Protein AF-A0A2P7QEF2-F1 (afdb_monomer)

Radius of gyration: 18.99 Å; Cα contacts (8 Å, |Δi|>4): 137; chains: 1; bounding box: 32×50×65 Å

Secondary structure (DSSP, 8-state):
---SHHHHHHHHHHHHHHSTT-SS------SSGGGG-TT--EEEEEEEEEEETTEEEEEEEEEEE---SS------PPPEEEESS-HHHHHHHHHHHHHHH-HHHHHHHS--PPPP--------

Mean predicted aligned error: 10.16 Å

pLDDT: mean 77.84, std 14.39, range [46.25, 94.56]

Solvent-accessible surface area (backbone atoms only — not comparable to full-atom values): 7880 Å² total; per-residue (Å²): 132,81,90,51,58,64,57,54,50,51,52,52,57,47,55,72,56,61,50,69,79,47,95,58,95,72,80,91,69,65,94,49,72,81,57,50,36,72,97,49,80,31,76,47,77,46,74,46,82,47,72,58,97,89,40,53,30,33,42,37,40,54,36,77,43,63,64,58,98,66,92,71,89,72,87,50,33,77,68,43,77,36,54,64,83,40,63,67,57,46,55,49,47,52,50,53,35,46,39,67,57,35,73,61,54,43,47,72,74,48,66,80,73,75,74,79,79,77,81,80,79,79,80,131

Foldseek 3Di:
DDPCPVVVLLQVLLVVQQCPQDPDDDDDDDPDDVQQDAPDKHKDWDWDWDDDPNFTKIWIFIWIDHNDPDDDDGDFDDIDMDGPPPPVVVSVRSNVRCCRHPPSNVCVVPPPPDDPDDDDPDDD

Structure (mmCIF, N/CA/C/O backbone):
data_AF-A0A2P7QEF2-F1
#
_entry.id   AF-A0A2P7QEF2-F1
#
loop_
_atom_site.group_PDB
_atom_site.id
_atom_site.type_symbol
_atom_site.label_atom_id
_atom_site.label_alt_id
_atom_site.label_comp_id
_atom_site.label_asym_id
_atom_site.label_entity_id
_atom_site.label_seq_id
_atom_site.pdbx_PDB_ins_code
_atom_site.Cartn_x
_atom_site.Cartn_y
_atom_site.Cartn_z
_atom_site.occupancy
_atom_site.B_iso_or_equiv
_atom_site.auth_seq_id
_atom_site.auth_comp_id
_atom_site.auth_asym_id
_atom_site.auth_atom_id
_atom_site.pdbx_PDB_model_num
ATOM 1 N N . MET A 1 1 ? -1.870 9.636 19.934 1.00 47.56 1 MET A N 1
ATOM 2 C CA . MET A 1 1 ? -1.414 10.081 18.601 1.00 47.56 1 MET A CA 1
ATOM 3 C C . MET A 1 1 ? -0.301 9.148 18.167 1.00 47.56 1 MET A C 1
ATOM 5 O O . MET A 1 1 ? 0.532 8.818 19.000 1.00 47.56 1 MET A O 1
ATOM 9 N N . ASP A 1 2 ? -0.342 8.651 16.933 1.00 60.75 2 ASP A N 1
ATOM 10 C CA . ASP A 1 2 ? 0.704 7.782 16.387 1.00 60.75 2 ASP A CA 1
ATOM 11 C C . ASP A 1 2 ? 1.970 8.610 16.106 1.00 60.75 2 ASP A C 1
ATOM 13 O O . ASP A 1 2 ? 1.937 9.527 15.288 1.00 60.75 2 ASP A O 1
ATOM 17 N N . ASN A 1 3 ? 3.078 8.305 16.788 1.00 60.91 3 ASN A N 1
ATOM 18 C CA . ASN A 1 3 ? 4.372 8.994 16.652 1.00 60.91 3 ASN A CA 1
ATOM 19 C C . ASN A 1 3 ? 5.132 8.579 15.369 1.00 60.91 3 ASN A C 1
ATOM 21 O O . ASN A 1 3 ? 6.358 8.489 15.371 1.00 60.91 3 ASN A O 1
ATOM 25 N N . GLY A 1 4 ? 4.416 8.268 14.285 1.00 74.69 4 GLY A N 1
ATOM 26 C CA . GLY A 1 4 ? 4.985 7.743 13.041 1.00 74.69 4 GLY A CA 1
ATOM 27 C C . GLY A 1 4 ? 5.323 6.248 13.075 1.00 74.69 4 GLY A C 1
ATOM 28 O O . GLY A 1 4 ? 5.938 5.741 12.136 1.00 74.69 4 GLY A O 1
ATOM 29 N N . ALA A 1 5 ? 4.905 5.516 14.111 1.00 80.56 5 ALA A N 1
ATOM 30 C CA . ALA A 1 5 ? 5.142 4.079 14.211 1.00 80.56 5 ALA A CA 1
ATOM 31 C C . ALA A 1 5 ? 4.341 3.308 13.151 1.00 80.56 5 ALA A C 1
ATOM 33 O O . ALA A 1 5 ? 4.869 2.372 12.547 1.00 80.56 5 ALA A O 1
ATOM 34 N N . ILE A 1 6 ? 3.099 3.723 12.861 1.00 79.62 6 ILE A N 1
ATOM 35 C CA . ILE A 1 6 ? 2.311 3.114 11.776 1.00 79.62 6 ILE A CA 1
ATOM 36 C C . ILE A 1 6 ? 2.939 3.453 10.426 1.00 79.62 6 ILE A C 1
ATOM 38 O O . ILE A 1 6 ? 3.036 2.572 9.577 1.00 79.62 6 ILE A O 1
ATOM 42 N N . HIS A 1 7 ? 3.417 4.686 10.235 1.00 83.00 7 HIS A N 1
ATOM 43 C CA . HIS A 1 7 ? 4.109 5.079 9.006 1.00 83.00 7 HIS A CA 1
ATOM 44 C C . HIS A 1 7 ? 5.335 4.191 8.733 1.00 83.00 7 HIS A C 1
ATOM 46 O O . HIS A 1 7 ? 5.403 3.554 7.683 1.00 83.00 7 HIS A O 1
ATOM 52 N N . ALA A 1 8 ? 6.256 4.069 9.696 1.00 83.19 8 ALA A N 1
ATOM 53 C CA . ALA A 1 8 ? 7.446 3.228 9.553 1.00 83.19 8 ALA A CA 1
ATOM 54 C C . ALA A 1 8 ? 7.081 1.758 9.283 1.00 83.19 8 ALA A C 1
ATOM 56 O O . ALA A 1 8 ? 7.638 1.127 8.385 1.00 83.19 8 ALA A O 1
ATOM 57 N N . ARG A 1 9 ? 6.085 1.231 10.007 1.00 82.69 9 ARG A N 1
ATOM 58 C CA . ARG A 1 9 ? 5.582 -0.134 9.815 1.00 82.69 9 ARG A CA 1
ATOM 59 C C . ARG A 1 9 ? 5.029 -0.359 8.408 1.00 82.69 9 ARG A C 1
ATOM 61 O O . ARG A 1 9 ? 5.338 -1.379 7.800 1.00 82.69 9 ARG A O 1
ATOM 68 N N . LEU A 1 10 ? 4.228 0.573 7.890 1.00 84.19 10 LEU A N 1
ATOM 69 C CA . LEU A 1 10 ? 3.680 0.495 6.533 1.00 84.19 10 LEU A CA 1
ATOM 70 C C . LEU A 1 10 ? 4.799 0.500 5.486 1.00 84.19 10 LEU A C 1
ATOM 72 O O . LEU A 1 10 ? 4.784 -0.331 4.578 1.00 84.19 10 LEU A O 1
ATOM 76 N N . CYS A 1 11 ? 5.781 1.391 5.634 1.00 83.75 11 CYS A N 1
ATOM 77 C CA . CYS A 1 11 ? 6.921 1.487 4.725 1.00 83.75 11 CYS A CA 1
ATOM 78 C C . CYS A 1 11 ? 7.734 0.185 4.689 1.00 83.75 11 CYS A C 1
ATOM 80 O O . CYS A 1 11 ? 7.989 -0.342 3.605 1.00 83.75 11 CYS A O 1
ATOM 82 N N . GLU A 1 12 ? 8.074 -0.379 5.850 1.00 84.00 12 GLU A N 1
ATOM 83 C CA . GLU A 1 12 ? 8.810 -1.647 5.933 1.00 84.00 12 GLU A CA 1
ATOM 84 C C . GLU A 1 12 ? 7.999 -2.828 5.379 1.00 84.00 12 GLU A C 1
ATOM 86 O O . GLU A 1 12 ? 8.507 -3.621 4.579 1.00 84.00 12 GLU A O 1
ATOM 91 N N . ALA A 1 13 ? 6.711 -2.922 5.728 1.00 85.88 13 A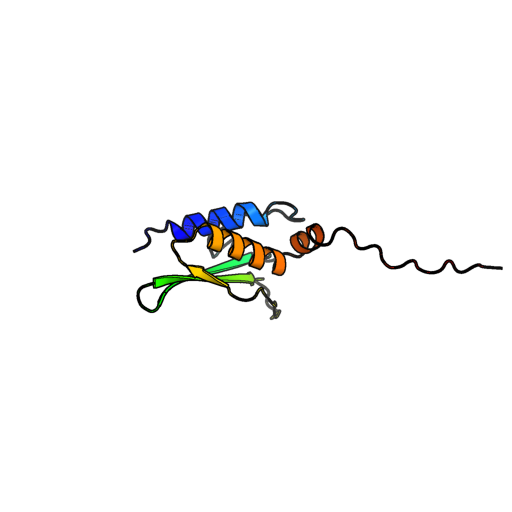LA A N 1
ATOM 92 C CA . ALA A 1 13 ? 5.841 -4.002 5.270 1.00 85.88 13 ALA A CA 1
ATOM 93 C C . ALA A 1 13 ? 5.667 -4.009 3.744 1.00 85.88 13 ALA A C 1
ATOM 95 O O . ALA A 1 13 ? 5.693 -5.082 3.130 1.00 85.88 13 ALA A O 1
ATOM 96 N N . VAL A 1 14 ? 5.519 -2.830 3.130 1.00 88.12 14 VAL A N 1
ATOM 97 C CA . VAL A 1 14 ? 5.443 -2.675 1.672 1.00 88.12 14 VAL A CA 1
ATOM 98 C C . VAL A 1 14 ? 6.798 -2.982 1.039 1.00 88.12 14 VAL A C 1
ATOM 100 O O . VAL A 1 14 ? 6.864 -3.801 0.122 1.00 88.12 14 VAL A O 1
ATOM 103 N N . ARG A 1 15 ? 7.896 -2.411 1.551 1.00 85.31 15 ARG A N 1
ATOM 104 C CA . ARG A 1 15 ? 9.252 -2.637 1.025 1.00 85.31 15 ARG A CA 1
ATOM 105 C C . ARG A 1 15 ? 9.606 -4.121 0.953 1.00 85.31 15 ARG A C 1
ATOM 107 O O . ARG A 1 15 ? 10.056 -4.587 -0.094 1.00 85.31 15 ARG A O 1
ATOM 114 N N . GLY A 1 16 ? 9.371 -4.858 2.038 1.00 85.19 16 GLY A N 1
ATOM 115 C CA . GLY A 1 16 ? 9.670 -6.289 2.118 1.00 85.19 16 GLY A CA 1
ATOM 116 C C . GLY A 1 16 ? 8.865 -7.149 1.140 1.00 85.19 16 GLY A C 1
ATOM 117 O O . GLY A 1 16 ? 9.266 -8.270 0.842 1.00 85.19 16 GLY A O 1
ATOM 118 N N . ARG A 1 17 ? 7.749 -6.629 0.613 1.00 86.44 17 ARG A N 1
ATOM 119 C CA . ARG A 1 17 ? 6.850 -7.356 -0.290 1.00 86.44 17 ARG A CA 1
ATOM 120 C C . ARG A 1 17 ? 7.014 -6.956 -1.747 1.00 86.44 17 ARG A C 1
ATOM 122 O O . ARG A 1 17 ? 6.877 -7.821 -2.593 1.00 86.44 17 ARG A O 1
ATOM 129 N N . VAL A 1 18 ? 7.310 -5.697 -2.066 1.00 86.31 18 VAL A N 1
ATOM 130 C CA . VAL A 1 18 ? 7.392 -5.237 -3.468 1.00 86.31 18 VAL A CA 1
ATOM 131 C C . VAL A 1 18 ? 8.659 -5.746 -4.168 1.00 86.31 18 VAL A C 1
ATOM 133 O O . VAL A 1 18 ? 8.608 -6.078 -5.350 1.00 86.31 18 VAL A O 1
ATOM 136 N N . ALA A 1 19 ? 9.794 -5.804 -3.460 1.00 82.19 19 ALA A N 1
ATOM 137 C CA . ALA A 1 19 ? 11.091 -6.138 -4.054 1.00 82.19 19 ALA A CA 1
ATOM 138 C C . ALA A 1 19 ? 11.230 -7.598 -4.547 1.00 82.19 19 ALA A C 1
ATOM 140 O O . ALA A 1 19 ? 11.764 -7.791 -5.643 1.00 82.19 19 ALA A O 1
ATOM 141 N N . PRO A 1 20 ? 10.774 -8.629 -3.807 1.00 83.75 20 PRO A N 1
ATOM 142 C CA . PRO A 1 20 ? 10.856 -10.013 -4.272 1.00 83.75 20 PRO A CA 1
ATOM 143 C C . PRO A 1 20 ? 10.119 -10.238 -5.601 1.00 83.75 20 PRO A C 1
ATOM 145 O O . PRO A 1 20 ? 8.971 -9.827 -5.763 1.00 83.75 20 PRO A O 1
ATOM 148 N N . GLY A 1 21 ? 10.791 -10.889 -6.557 1.00 76.94 21 GLY A N 1
ATOM 149 C CA . GLY A 1 21 ? 10.223 -11.225 -7.871 1.00 76.94 21 GLY A CA 1
ATOM 150 C C . GLY A 1 21 ? 10.033 -10.037 -8.822 1.00 76.94 21 GLY A C 1
ATOM 151 O O . GLY A 1 21 ? 9.545 -10.223 -9.935 1.00 76.94 21 GLY A O 1
ATOM 152 N N . SER A 1 22 ? 10.419 -8.820 -8.421 1.00 81.69 22 SER A N 1
ATOM 153 C CA . SER A 1 22 ? 10.284 -7.644 -9.280 1.00 81.69 22 SER A CA 1
ATOM 154 C C . SER A 1 22 ? 11.220 -7.732 -10.497 1.00 81.69 22 SER A C 1
ATOM 156 O O . SER A 1 22 ? 12.422 -7.951 -10.326 1.00 81.69 22 SER A O 1
ATOM 158 N N . PRO A 1 23 ? 10.723 -7.488 -11.726 1.00 81.94 23 PRO A N 1
A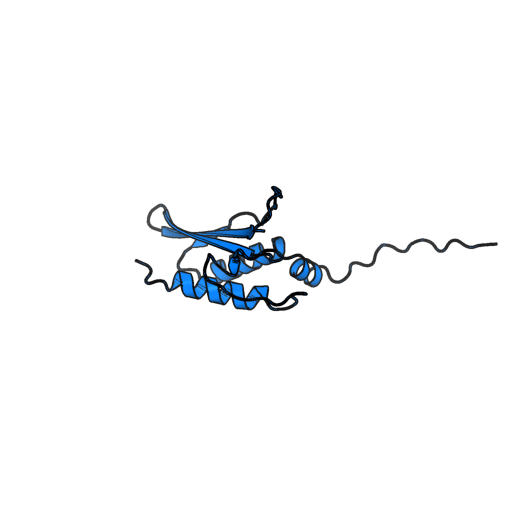TOM 159 C CA . PRO A 1 23 ? 11.554 -7.433 -12.932 1.00 81.94 23 PRO A CA 1
ATOM 160 C C . PRO A 1 23 ? 12.384 -6.141 -13.025 1.00 81.94 23 PRO A C 1
ATOM 162 O O . PRO A 1 23 ? 13.196 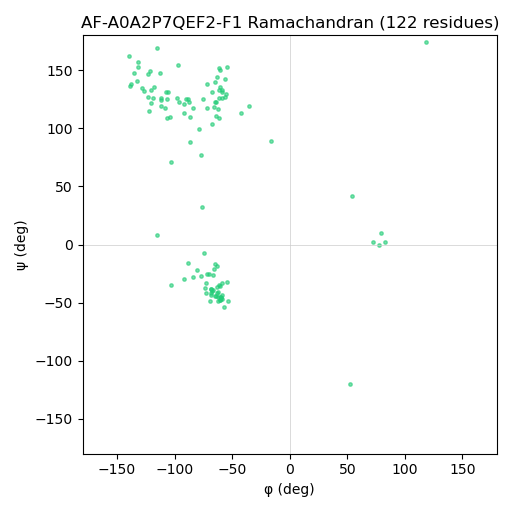-5.991 -13.936 1.00 81.94 23 PRO A O 1
ATOM 165 N N . VAL A 1 24 ? 12.157 -5.186 -12.116 1.00 78.62 24 VAL A N 1
ATOM 166 C CA . VAL A 1 24 ? 12.818 -3.876 -12.076 1.00 78.62 24 VAL A CA 1
ATOM 167 C C . VAL A 1 24 ? 13.335 -3.554 -10.668 1.00 78.62 24 VAL A C 1
ATOM 169 O O . VAL A 1 24 ? 12.750 -4.019 -9.685 1.00 78.62 24 VAL A O 1
ATOM 172 N N . PRO A 1 25 ? 14.395 -2.738 -10.522 1.00 81.38 25 PRO A N 1
ATOM 173 C CA . PRO A 1 25 ? 14.868 -2.303 -9.210 1.00 81.38 25 PRO A CA 1
ATOM 174 C C . PRO A 1 25 ? 13.788 -1.547 -8.426 1.00 81.38 25 PRO A C 1
ATOM 176 O O . PRO A 1 25 ? 13.156 -0.631 -8.951 1.00 81.38 25 PRO A O 1
ATOM 179 N N . VAL A 1 26 ? 13.612 -1.902 -7.151 1.00 81.38 26 VAL A N 1
ATOM 180 C CA . VAL A 1 26 ? 12.647 -1.271 -6.237 1.00 81.38 26 VAL A CA 1
ATOM 181 C C . VAL A 1 26 ? 13.400 -0.416 -5.223 1.00 81.38 26 VAL A C 1
ATOM 183 O O . VAL A 1 26 ? 14.363 -0.875 -4.611 1.00 81.38 26 VAL A O 1
ATOM 186 N N . GLN A 1 27 ? 12.958 0.826 -5.033 1.00 79.69 27 GLN A N 1
ATOM 187 C CA . GLN A 1 27 ? 13.530 1.765 -4.067 1.00 79.69 27 GLN A CA 1
ATOM 188 C C . GLN A 1 27 ? 12.402 2.417 -3.265 1.00 79.69 27 GLN A C 1
ATOM 190 O O . GLN A 1 27 ? 11.353 2.737 -3.823 1.00 79.69 27 GLN A O 1
ATOM 195 N N . VAL A 1 28 ? 12.621 2.609 -1.963 1.00 78.50 28 VAL A N 1
ATOM 196 C CA . VAL A 1 28 ? 11.739 3.422 -1.116 1.00 78.50 28 VAL A CA 1
ATOM 197 C C . VAL A 1 28 ? 12.265 4.845 -1.151 1.00 78.50 28 VAL A C 1
ATOM 199 O O . VAL A 1 28 ? 13.444 5.074 -0.884 1.00 78.50 28 VAL A O 1
ATOM 202 N N . VAL A 1 29 ? 11.396 5.779 -1.507 1.00 77.62 29 VAL A N 1
ATOM 203 C CA . VAL A 1 29 ? 11.711 7.197 -1.644 1.00 77.62 29 VAL A CA 1
ATOM 204 C C . VAL A 1 29 ? 10.602 8.008 -0.993 1.00 77.62 29 VAL A C 1
ATOM 206 O O . VAL A 1 29 ? 9.439 7.602 -1.017 1.00 77.62 29 VAL A O 1
ATOM 209 N N . GLU A 1 30 ? 10.965 9.152 -0.425 1.00 77.50 30 GLU A N 1
ATOM 210 C CA . GLU A 1 30 ? 9.987 10.149 0.004 1.00 77.50 30 GLU A CA 1
ATOM 211 C C . GLU A 1 30 ? 9.185 10.661 -1.195 1.00 77.50 30 GLU A C 1
ATOM 213 O O . GLU A 1 30 ? 9.671 10.684 -2.331 1.00 77.50 30 GLU A O 1
ATOM 218 N N . LEU A 1 31 ? 7.947 11.087 -0.948 1.00 73.06 31 LEU A N 1
ATOM 219 C CA . LEU A 1 31 ? 7.111 11.647 -2.002 1.00 73.06 31 LEU A CA 1
ATOM 220 C C . LEU A 1 31 ? 7.720 12.962 -2.518 1.00 73.06 31 LEU A C 1
ATOM 222 O O . LEU A 1 31 ? 7.909 13.914 -1.765 1.00 73.06 31 LEU A O 1
ATOM 226 N N . GLY A 1 32 ? 7.983 13.018 -3.824 1.00 76.31 32 GLY A N 1
ATOM 227 C CA . GLY A 1 32 ? 8.661 14.13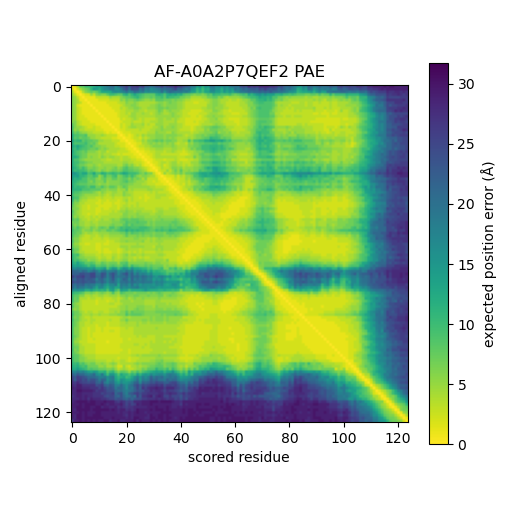4 -4.486 1.00 76.31 32 GLY A CA 1
ATOM 228 C C . GLY A 1 32 ? 9.980 13.711 -5.139 1.00 76.31 32 GLY A C 1
ATOM 229 O O . GLY A 1 32 ? 10.408 12.564 -5.027 1.00 76.31 32 GLY A O 1
ATOM 230 N N . GLY A 1 33 ? 10.619 14.628 -5.871 1.00 81.00 33 GLY A N 1
ATOM 231 C CA . GLY A 1 33 ? 11.930 14.396 -6.493 1.00 81.00 33 GLY A CA 1
ATOM 232 C C . GLY A 1 33 ? 11.994 13.116 -7.338 1.00 81.00 33 GLY A C 1
ATOM 233 O O . GLY A 1 33 ? 11.227 12.951 -8.287 1.00 81.00 33 GLY A O 1
ATOM 234 N N . GLU A 1 34 ? 12.889 12.198 -6.961 1.00 76.00 34 GLU A N 1
ATOM 235 C CA . GLU A 1 34 ? 13.099 10.898 -7.618 1.00 76.00 34 GLU A CA 1
ATOM 236 C C . GLU A 1 34 ? 11.815 10.058 -7.735 1.00 76.00 34 GLU A C 1
ATOM 238 O O . GLU A 1 34 ? 11.644 9.351 -8.729 1.00 76.00 34 GLU A O 1
ATOM 243 N N . ALA A 1 35 ? 10.881 10.170 -6.779 1.00 76.75 35 ALA A N 1
ATOM 244 C CA . ALA A 1 35 ? 9.591 9.473 -6.814 1.00 76.75 35 ALA A CA 1
ATOM 245 C C . ALA A 1 35 ? 8.688 9.931 -7.969 1.00 76.75 35 ALA A C 1
ATOM 247 O O . ALA A 1 35 ? 7.716 9.259 -8.306 1.00 76.75 35 ALA A O 1
ATOM 248 N N . LEU A 1 36 ? 8.978 11.085 -8.568 1.00 77.38 36 LEU A N 1
ATOM 249 C CA . LEU A 1 36 ? 8.224 11.668 -9.673 1.00 77.38 36 LEU A CA 1
ATOM 250 C C . LEU A 1 36 ? 9.065 11.744 -10.954 1.00 77.38 36 LEU A C 1
ATOM 252 O O . LEU A 1 36 ? 8.635 12.357 -11.928 1.00 77.38 36 LEU A O 1
ATOM 256 N N . ALA A 1 37 ? 10.259 11.147 -10.987 1.00 81.88 37 ALA A N 1
ATOM 257 C CA . ALA A 1 37 ? 11.086 11.157 -12.186 1.00 81.88 37 ALA A CA 1
ATOM 258 C C . ALA A 1 37 ? 10.395 10.416 -13.346 1.00 81.88 37 ALA A C 1
ATOM 260 O O . ALA A 1 37 ? 9.717 9.401 -13.153 1.00 81.88 37 ALA A O 1
ATOM 261 N N . GLN A 1 38 ? 10.588 10.912 -14.569 1.00 80.62 38 GLN A N 1
ATOM 262 C CA . GLN A 1 38 ? 10.068 10.253 -15.766 1.00 80.62 38 GLN A CA 1
ATOM 263 C C . GLN A 1 38 ? 10.647 8.839 -15.920 1.00 80.62 38 GLN A C 1
ATOM 265 O O . GLN A 1 38 ? 11.759 8.547 -15.484 1.00 80.62 38 GLN A O 1
ATOM 270 N N . GLY A 1 39 ? 9.874 7.945 -16.540 1.00 78.44 39 GLY A N 1
ATOM 271 C CA . GLY A 1 39 ? 10.276 6.549 -16.746 1.00 78.44 39 GLY A CA 1
ATOM 272 C C . GLY A 1 39 ? 10.149 5.654 -15.509 1.00 78.44 39 GLY A C 1
ATOM 273 O O . GLY A 1 39 ? 10.407 4.456 -15.606 1.00 78.44 39 GLY A O 1
ATOM 274 N N . ARG A 1 40 ? 9.704 6.190 -14.365 1.00 78.69 40 ARG A N 1
ATOM 275 C CA . ARG A 1 40 ? 9.419 5.407 -13.158 1.00 78.69 40 ARG A CA 1
ATOM 276 C C . ARG A 1 40 ? 7.940 5.061 -13.010 1.00 78.69 40 ARG A C 1
ATOM 278 O O . ARG A 1 40 ? 7.050 5.754 -13.505 1.00 78.69 40 ARG A O 1
ATOM 285 N N . VAL A 1 41 ? 7.700 3.965 -12.297 1.00 80.31 41 VAL A N 1
ATOM 286 C CA . VAL A 1 41 ? 6.389 3.608 -11.751 1.00 80.31 41 VAL A CA 1
ATOM 287 C C . VAL A 1 41 ? 6.486 3.729 -10.246 1.00 80.31 41 VAL A C 1
ATOM 289 O O . VAL A 1 41 ? 7.282 3.032 -9.620 1.00 80.31 41 VAL A O 1
ATOM 292 N N . THR A 1 42 ? 5.672 4.605 -9.681 1.00 85.56 42 THR A N 1
ATOM 293 C CA . THR A 1 42 ? 5.660 4.887 -8.249 1.00 85.56 42 THR A CA 1
ATOM 294 C C . THR A 1 42 ? 4.428 4.248 -7.644 1.00 85.56 42 THR A C 1
ATOM 296 O O . THR A 1 42 ? 3.332 4.400 -8.170 1.00 85.56 42 THR A O 1
ATOM 299 N N . LEU A 1 43 ? 4.582 3.511 -6.549 1.00 85.88 43 LEU A N 1
ATOM 300 C CA . LEU A 1 43 ? 3.442 2.998 -5.793 1.00 85.88 43 LEU A CA 1
ATOM 301 C C . LEU A 1 43 ? 3.099 4.008 -4.702 1.00 85.88 43 LEU A C 1
ATOM 303 O O . LEU A 1 43 ? 3.881 4.216 -3.779 1.00 85.88 43 LEU A O 1
ATOM 307 N N . LEU A 1 44 ? 1.932 4.635 -4.810 1.00 87.25 44 LEU A N 1
ATOM 308 C CA . LEU A 1 44 ? 1.393 5.499 -3.769 1.00 87.25 44 LEU A CA 1
ATOM 309 C C . LEU A 1 44 ? 0.673 4.640 -2.737 1.00 87.25 44 LEU A C 1
ATOM 311 O O . LEU A 1 44 ? -0.316 3.983 -3.062 1.00 87.25 44 LEU A O 1
ATOM 315 N N . VAL A 1 45 ? 1.170 4.658 -1.503 1.00 87.62 45 VAL A N 1
ATOM 316 C CA . VAL A 1 45 ? 0.571 3.976 -0.352 1.00 87.62 45 VAL A CA 1
ATOM 317 C C . VAL A 1 45 ? -0.120 5.026 0.505 1.00 87.62 45 VAL A C 1
ATOM 319 O O . VAL A 1 45 ? 0.533 5.862 1.125 1.00 87.62 45 VAL A O 1
ATOM 322 N N . HIS A 1 46 ? -1.448 5.011 0.518 1.00 88.75 46 HIS A N 1
ATOM 323 C CA . HIS A 1 46 ? -2.261 5.921 1.316 1.00 88.75 46 HIS A CA 1
ATOM 324 C C . HIS A 1 46 ? -2.862 5.161 2.490 1.00 88.75 46 HIS A C 1
ATOM 326 O O . HIS A 1 46 ? -3.551 4.161 2.292 1.00 88.75 46 HIS A O 1
ATOM 332 N N . ALA A 1 47 ? -2.636 5.665 3.699 1.00 90.25 47 ALA A N 1
ATOM 333 C CA . ALA A 1 47 ? -3.261 5.166 4.910 1.00 90.25 47 ALA A CA 1
ATOM 334 C C . ALA A 1 47 ? -3.905 6.322 5.675 1.00 90.25 47 ALA A C 1
ATOM 336 O O . ALA A 1 47 ? -3.300 7.380 5.849 1.00 90.25 47 ALA A O 1
ATOM 337 N N . THR A 1 48 ? -5.129 6.121 6.145 1.00 91.56 48 THR A N 1
ATOM 338 C CA . THR A 1 48 ? -5.814 7.055 7.039 1.00 91.56 48 THR A CA 1
ATOM 339 C C . THR A 1 48 ? -6.145 6.333 8.331 1.00 91.56 48 THR A C 1
ATOM 341 O O . THR A 1 48 ? -6.842 5.321 8.309 1.00 91.56 48 THR A O 1
ATOM 344 N N . LEU A 1 49 ? -5.640 6.861 9.445 1.00 90.88 49 LEU A N 1
ATOM 345 C CA . LEU A 1 49 ? -6.027 6.431 10.781 1.00 90.88 49 LEU A CA 1
ATOM 346 C C . LEU A 1 49 ? -7.254 7.238 11.207 1.00 90.88 49 LEU A C 1
ATOM 348 O O . LEU A 1 49 ? -7.217 8.468 11.226 1.00 90.88 49 LEU A O 1
ATOM 352 N N . THR A 1 50 ? -8.341 6.553 11.532 1.00 90.81 50 THR A N 1
ATOM 353 C CA . THR A 1 50 ? -9.581 7.180 11.991 1.00 90.81 50 THR A CA 1
ATOM 354 C C . THR A 1 50 ? -10.197 6.367 13.119 1.00 90.81 50 THR A C 1
ATOM 356 O O . THR A 1 50 ? -9.847 5.207 13.311 1.00 90.81 50 THR A O 1
ATOM 359 N N . GLU A 1 51 ? -11.109 6.965 13.873 1.00 93.12 51 GLU A N 1
ATOM 360 C CA . GLU A 1 51 ? -11.848 6.275 14.922 1.00 93.12 51 GLU A CA 1
ATOM 361 C C . GLU A 1 51 ? -13.314 6.153 14.510 1.00 93.12 51 GLU A C 1
ATOM 363 O O . GLU A 1 51 ? -13.968 7.145 14.183 1.00 93.12 51 GLU A O 1
ATOM 368 N N . VAL A 1 52 ? -13.843 4.931 14.526 1.00 90.75 52 VAL A N 1
ATOM 369 C CA . VAL A 1 52 ? -15.248 4.653 14.219 1.00 90.75 52 VAL A CA 1
ATOM 370 C C . VAL A 1 52 ? -15.865 3.955 15.418 1.00 90.75 52 VAL A C 1
ATOM 372 O O . VAL A 1 52 ? -15.488 2.837 15.755 1.00 90.75 52 VAL A O 1
ATOM 375 N N . ARG A 1 53 ? -16.833 4.614 16.069 1.00 91.38 53 ARG A N 1
ATOM 376 C CA . ARG A 1 53 ? -17.526 4.090 17.264 1.00 91.38 53 ARG A CA 1
ATOM 377 C C . ARG A 1 53 ? -16.560 3.667 18.388 1.00 91.38 53 ARG A C 1
ATOM 379 O O . ARG A 1 53 ? -16.757 2.621 19.001 1.00 91.38 53 ARG A O 1
ATOM 386 N N . GLY A 1 54 ? -15.515 4.454 18.648 1.00 91.50 54 GLY A N 1
ATOM 387 C CA . GLY A 1 54 ? -14.536 4.144 19.696 1.00 91.50 54 GLY A CA 1
ATOM 388 C C . GLY A 1 54 ? -13.441 3.157 19.287 1.00 91.50 54 GLY A C 1
ATOM 389 O O . GLY A 1 54 ? -12.630 2.786 20.129 1.00 91.50 54 GLY A O 1
ATOM 390 N N . GLN A 1 55 ? -13.425 2.693 18.033 1.00 90.56 55 GLN A N 1
ATOM 391 C CA . GLN A 1 55 ? -12.449 1.720 17.541 1.00 90.56 55 GLN A CA 1
ATOM 392 C C . GLN A 1 55 ? -11.506 2.368 16.520 1.00 90.56 55 GLN A C 1
ATOM 394 O O . GLN A 1 55 ? -11.991 2.923 15.526 1.00 90.56 55 GLN A O 1
ATOM 399 N N . PRO A 1 56 ? -10.177 2.314 16.728 1.00 92.12 56 PRO A N 1
ATOM 400 C CA . PRO A 1 56 ? -9.216 2.855 15.781 1.00 92.12 56 PRO A CA 1
ATOM 401 C C . PRO A 1 56 ? -9.078 1.927 14.568 1.00 92.12 56 PRO A C 1
ATOM 403 O O . PRO A 1 56 ? -8.773 0.741 14.694 1.00 92.12 56 PRO A O 1
ATOM 406 N N . LEU A 1 57 ? -9.272 2.480 13.375 1.00 94.06 57 LEU A N 1
ATOM 407 C CA . LEU A 1 57 ? -9.211 1.776 12.099 1.00 94.06 57 LEU A CA 1
ATOM 408 C C . LEU A 1 57 ? -8.186 2.427 11.171 1.00 94.06 57 LEU A C 1
ATOM 410 O O . LEU A 1 57 ? -8.025 3.649 11.154 1.00 94.06 57 LEU A O 1
ATOM 414 N N . ILE A 1 58 ? -7.543 1.604 10.348 1.00 93.19 58 ILE A N 1
ATOM 415 C CA . ILE A 1 58 ? -6.692 2.033 9.241 1.00 93.19 58 ILE A CA 1
ATOM 416 C C . ILE A 1 58 ? -7.427 1.725 7.939 1.00 93.19 58 ILE A C 1
ATOM 418 O O . ILE A 1 58 ? -7.672 0.562 7.620 1.00 93.19 58 ILE A O 1
ATOM 422 N N . ALA A 1 59 ? -7.745 2.765 7.171 1.00 93.44 59 ALA A N 1
ATOM 423 C CA . ALA A 1 59 ? -8.165 2.632 5.780 1.00 93.44 59 ALA A CA 1
ATOM 424 C C . ALA A 1 59 ? -6.933 2.733 4.873 1.00 93.44 59 ALA A C 1
ATOM 426 O O . ALA A 1 59 ? -6.228 3.741 4.907 1.00 93.44 59 ALA A O 1
ATOM 427 N N . LEU A 1 60 ? -6.668 1.695 4.082 1.00 92.50 60 LEU A N 1
ATOM 428 C CA . LEU A 1 60 ? -5.475 1.524 3.255 1.00 92.50 60 LEU A CA 1
ATOM 429 C C . LEU A 1 60 ? -5.843 1.450 1.767 1.00 92.50 60 LEU A C 1
ATOM 431 O O . LEU A 1 60 ? -6.747 0.718 1.369 1.00 92.50 60 LEU A O 1
ATOM 435 N N . SER A 1 61 ? -5.093 2.159 0.926 1.00 91.19 61 SER A N 1
ATOM 436 C CA . SER A 1 61 ? -5.159 2.075 -0.536 1.00 91.19 61 SER A CA 1
ATOM 437 C C . SER A 1 61 ? -3.742 2.102 -1.104 1.00 91.19 61 SER A C 1
ATOM 439 O O . SER A 1 61 ? -2.943 2.946 -0.710 1.00 91.19 61 SER A O 1
ATOM 441 N N . VAL A 1 62 ? -3.447 1.247 -2.087 1.00 89.00 62 VAL A N 1
ATOM 442 C CA . VAL A 1 62 ? -2.203 1.326 -2.874 1.00 89.00 62 VAL A CA 1
ATOM 443 C C . VAL A 1 62 ? -2.555 1.511 -4.339 1.00 89.00 62 VAL A C 1
ATOM 445 O O . VAL A 1 62 ? -3.449 0.839 -4.852 1.00 89.00 62 VAL A O 1
ATOM 448 N N . ARG A 1 63 ? -1.892 2.455 -5.009 1.00 86.81 63 ARG A N 1
ATOM 449 C CA . ARG A 1 63 ? -2.143 2.757 -6.422 1.00 86.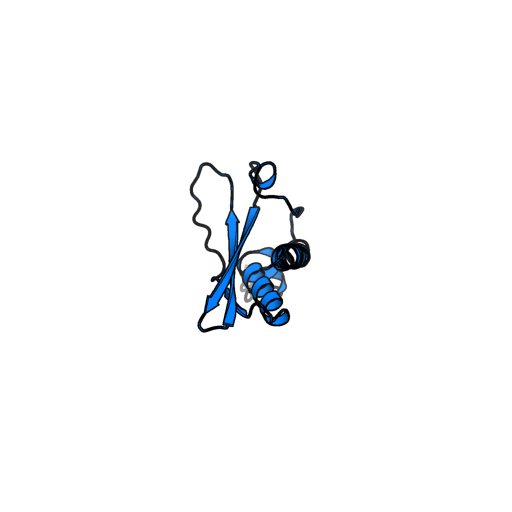81 63 ARG A CA 1
ATOM 450 C C . ARG A 1 63 ? -0.836 2.982 -7.167 1.00 86.81 63 ARG A C 1
ATOM 452 O O . ARG A 1 63 ? 0.037 3.673 -6.642 1.00 86.81 63 ARG A O 1
ATOM 459 N N . PRO A 1 64 ? -0.692 2.462 -8.392 1.00 84.50 64 PRO A N 1
ATOM 460 C CA . PRO A 1 64 ? 0.405 2.864 -9.245 1.00 84.50 64 PRO A CA 1
ATOM 461 C C . PRO A 1 64 ? 0.158 4.291 -9.741 1.00 84.50 64 PRO A C 1
ATOM 463 O O . PRO A 1 64 ? -0.949 4.675 -10.117 1.00 84.50 64 PRO A O 1
ATOM 466 N N . PHE A 1 65 ? 1.221 5.072 -9.743 1.00 81.06 65 PHE A N 1
ATOM 467 C CA . PHE A 1 65 ? 1.284 6.432 -10.226 1.00 81.06 65 PHE A CA 1
ATOM 468 C C . PHE A 1 65 ? 2.429 6.521 -11.229 1.00 81.06 65 PHE A C 1
ATOM 470 O O . PHE A 1 65 ? 3.542 6.051 -10.980 1.00 81.06 65 PHE A O 1
ATOM 477 N N . ARG A 1 66 ? 2.150 7.124 -12.381 1.00 76.81 66 ARG A N 1
ATOM 478 C CA . ARG A 1 66 ? 3.165 7.488 -13.364 1.00 76.81 66 ARG A CA 1
ATOM 479 C C . ARG A 1 66 ? 3.121 8.992 -13.518 1.00 76.81 66 ARG A C 1
ATOM 481 O O . ARG A 1 66 ? 2.063 9.536 -13.823 1.00 76.81 66 ARG A O 1
ATOM 488 N N . ASN A 1 67 ? 4.267 9.642 -13.348 1.00 71.62 67 ASN A N 1
ATOM 489 C CA . ASN A 1 67 ? 4.398 11.044 -13.712 1.00 71.62 67 ASN A CA 1
ATOM 490 C C . ASN A 1 67 ? 4.538 11.147 -15.241 1.00 71.62 67 ASN A C 1
ATOM 492 O O . ASN A 1 67 ? 5.644 11.240 -15.773 1.00 71.62 67 ASN A O 1
ATOM 496 N N . ALA A 1 68 ? 3.417 11.004 -15.947 1.00 65.75 68 ALA A N 1
ATOM 497 C CA . ALA A 1 68 ? 3.313 11.127 -17.396 1.00 65.75 68 ALA A CA 1
ATOM 498 C C . ALA A 1 68 ? 2.317 12.240 -17.748 1.00 65.75 68 ALA A C 1
ATOM 500 O O . ALA A 1 68 ? 1.366 12.479 -17.007 1.00 65.75 68 ALA A O 1
ATOM 501 N N . SER A 1 69 ? 2.532 12.909 -18.883 1.00 57.84 69 SER A N 1
ATOM 502 C CA . SER A 1 69 ? 1.614 13.929 -19.413 1.00 57.84 69 SER A CA 1
ATOM 503 C C . SER A 1 69 ? 0.261 13.354 -19.841 1.00 57.84 69 SER A C 1
ATOM 505 O O . SER A 1 69 ? -0.717 14.094 -19.909 1.00 57.84 69 SER A O 1
ATOM 507 N N . ASP A 1 70 ? 0.201 12.045 -20.100 1.00 56.28 70 ASP A N 1
ATOM 508 C CA . ASP A 1 70 ? -0.999 11.362 -20.570 1.00 56.28 70 ASP A CA 1
ATOM 509 C C . ASP A 1 70 ? -1.739 10.690 -19.408 1.00 56.28 70 ASP A C 1
ATOM 511 O O . ASP A 1 70 ? -1.176 9.898 -18.645 1.00 56.28 70 ASP A O 1
ATOM 515 N N . ALA A 1 71 ? -3.029 11.002 -19.281 1.00 53.75 71 ALA A N 1
ATOM 516 C CA . ALA A 1 71 ? -3.903 10.429 -18.268 1.00 53.75 71 ALA A CA 1
ATOM 517 C C . ALA A 1 71 ? -4.133 8.929 -18.532 1.00 53.75 71 ALA A C 1
ATOM 519 O O . ALA A 1 71 ? -4.912 8.542 -19.400 1.00 53.75 71 ALA A O 1
ATOM 520 N N . GLY A 1 72 ? -3.462 8.075 -17.759 1.00 56.09 72 GLY A N 1
ATOM 521 C CA . GLY A 1 72 ? -3.744 6.643 -17.689 1.00 56.09 72 GLY A CA 1
ATOM 522 C C . GLY A 1 72 ? -4.655 6.332 -16.505 1.00 56.09 72 GLY A C 1
ATOM 523 O O . GLY A 1 72 ? -4.311 6.624 -15.360 1.00 56.09 72 GLY A O 1
ATOM 524 N N . GLN A 1 73 ? -5.814 5.722 -16.757 1.00 52.53 73 GLN A N 1
ATOM 525 C CA . GLN A 1 73 ? -6.669 5.216 -15.687 1.00 52.53 73 GLN A CA 1
ATOM 526 C C . GLN A 1 73 ? -6.094 3.886 -15.192 1.00 52.53 73 GLN A C 1
ATOM 528 O O . GLN A 1 73 ? -6.279 2.840 -15.811 1.00 52.53 73 GLN A O 1
ATOM 533 N N . PHE A 1 74 ? -5.357 3.923 -14.084 1.00 56.91 74 PHE A N 1
ATOM 534 C CA . PHE A 1 74 ? -4.888 2.702 -13.443 1.00 56.91 74 PHE A CA 1
ATOM 535 C C . PHE A 1 74 ? -5.965 2.190 -12.489 1.00 56.91 74 PHE A C 1
ATOM 537 O O . PHE A 1 74 ? -6.232 2.790 -11.444 1.00 56.91 74 PHE A O 1
ATOM 544 N N . PHE A 1 75 ? -6.597 1.076 -12.856 1.00 59.41 75 PHE A N 1
ATOM 545 C CA . PHE A 1 75 ? -7.337 0.273 -11.891 1.00 59.41 75 PHE A CA 1
ATOM 546 C C . PHE A 1 75 ? -6.341 -0.219 -10.835 1.00 59.41 75 PHE A C 1
ATOM 548 O O . PHE A 1 75 ? -5.282 -0.746 -11.170 1.00 59.41 75 PHE A O 1
ATOM 555 N N . GLY A 1 76 ? -6.648 0.039 -9.568 1.00 70.62 76 GLY A N 1
ATOM 556 C CA . GLY A 1 76 ? -5.885 -0.450 -8.423 1.00 70.62 76 GLY A CA 1
ATOM 557 C C . GLY A 1 76 ? -6.740 -1.405 -7.604 1.00 70.62 76 GLY A C 1
ATOM 558 O O . GLY A 1 76 ? -7.955 -1.474 -7.812 1.00 70.62 76 GLY A O 1
ATOM 559 N N . ALA A 1 77 ? -6.107 -2.104 -6.666 1.00 85.88 77 ALA A N 1
ATOM 560 C CA . ALA A 1 77 ? -6.812 -2.957 -5.720 1.00 85.88 77 ALA A CA 1
ATOM 561 C C . ALA A 1 77 ? -7.912 -2.187 -4.971 1.00 85.88 77 ALA A C 1
ATOM 563 O O . ALA A 1 77 ? -7.813 -0.969 -4.752 1.00 85.88 77 ALA A O 1
ATOM 564 N N . ALA A 1 78 ? -8.947 -2.902 -4.536 1.00 88.75 78 ALA A N 1
ATOM 565 C CA . ALA A 1 78 ? -9.966 -2.315 -3.676 1.00 88.75 78 ALA A CA 1
ATOM 566 C C . ALA A 1 78 ? -9.331 -1.816 -2.358 1.00 88.75 78 ALA A C 1
ATOM 568 O O . ALA A 1 78 ? -8.523 -2.540 -1.764 1.00 88.75 78 ALA A O 1
ATOM 569 N N . PRO A 1 79 ? -9.684 -0.609 -1.868 1.00 90.81 79 PRO A N 1
ATOM 570 C CA . PRO A 1 79 ? -9.247 -0.156 -0.554 1.00 90.81 79 PRO A CA 1
ATOM 571 C C . PRO A 1 79 ? -9.651 -1.150 0.538 1.00 90.81 79 PRO A C 1
ATOM 573 O O . PRO A 1 79 ? -10.746 -1.711 0.499 1.00 90.81 79 PRO A O 1
ATOM 576 N N . GLN A 1 80 ? -8.780 -1.340 1.522 1.00 93.94 80 GLN A N 1
ATOM 577 C CA . GLN A 1 80 ? -8.997 -2.245 2.650 1.00 93.94 80 GLN A CA 1
ATOM 578 C C . GLN A 1 80 ? -9.135 -1.440 3.939 1.00 93.94 80 GLN A C 1
ATOM 580 O O . GLN A 1 80 ? -8.499 -0.400 4.097 1.00 93.94 80 GLN A O 1
ATOM 585 N N . VAL A 1 81 ? -9.948 -1.925 4.874 1.00 94.56 81 VAL A N 1
ATOM 586 C CA . VAL A 1 81 ? -10.082 -1.337 6.211 1.00 94.56 81 VAL A CA 1
ATOM 587 C C . VAL A 1 81 ? -9.771 -2.414 7.236 1.00 94.56 81 VAL A C 1
ATOM 589 O O . VAL A 1 81 ? -10.354 -3.494 7.191 1.00 94.56 81 VAL A O 1
ATOM 592 N N . VAL A 1 82 ? -8.852 -2.119 8.150 1.00 94.56 82 VAL A N 1
ATOM 593 C CA . VAL A 1 82 ? -8.418 -3.036 9.212 1.00 94.56 82 VAL A CA 1
ATOM 594 C C . VAL A 1 82 ? -8.405 -2.324 10.559 1.00 94.56 82 VAL A C 1
ATOM 596 O O . VAL A 1 82 ? -8.307 -1.096 10.613 1.00 94.56 82 VAL A O 1
ATOM 599 N N . ALA A 1 83 ? -8.491 -3.081 11.650 1.00 92.81 83 ALA A N 1
ATOM 600 C CA . ALA A 1 83 ? -8.262 -2.538 12.984 1.00 92.81 83 ALA A CA 1
ATOM 601 C C . ALA A 1 83 ? -6.800 -2.078 13.125 1.00 92.81 83 ALA A C 1
ATOM 603 O O . ALA A 1 83 ? -5.887 -2.716 12.601 1.00 92.81 83 ALA A O 1
AT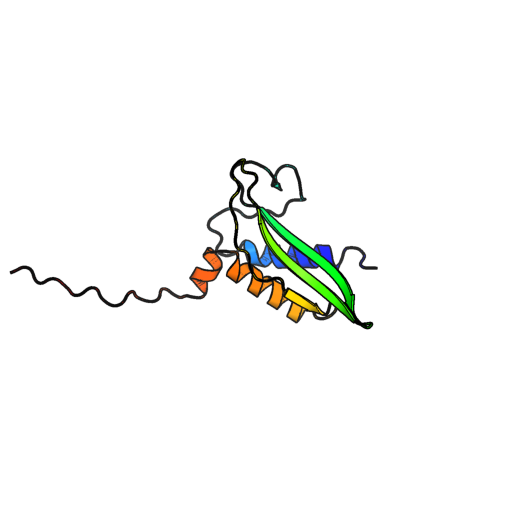OM 604 N N . ALA A 1 84 ? -6.568 -0.939 13.782 1.00 88.81 84 ALA A N 1
ATOM 605 C CA . ALA A 1 84 ? -5.235 -0.332 13.847 1.00 88.81 84 ALA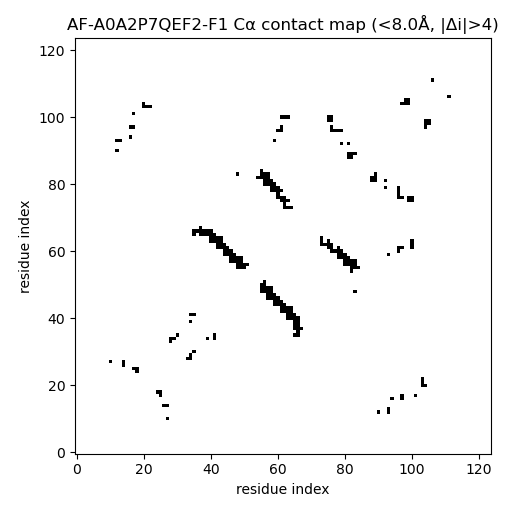 A CA 1
ATOM 606 C C . ALA A 1 84 ? -4.237 -1.121 14.717 1.00 88.81 84 ALA A C 1
ATOM 608 O O . ALA A 1 84 ? -3.020 -1.025 14.508 1.00 88.81 84 ALA A O 1
ATOM 609 N N . ASP A 1 85 ? -4.761 -1.880 15.679 1.00 88.31 85 ASP A N 1
ATOM 610 C CA . ASP A 1 85 ? -4.044 -2.748 16.612 1.00 88.31 85 ASP A CA 1
ATOM 611 C C . ASP A 1 85 ? -3.818 -4.173 16.073 1.00 88.31 85 ASP A C 1
ATOM 613 O O . ASP A 1 85 ? -2.935 -4.880 16.564 1.00 88.31 85 ASP A O 1
ATOM 617 N N . ASP A 1 86 ? -4.536 -4.580 15.023 1.00 91.19 86 ASP A N 1
ATOM 618 C CA . ASP A 1 86 ? -4.366 -5.885 14.386 1.00 91.19 86 ASP A CA 1
ATOM 619 C C . ASP A 1 86 ? -3.268 -5.858 13.310 1.00 91.19 86 ASP A C 1
ATOM 621 O O . ASP A 1 86 ? -3.488 -5.644 12.112 1.00 91.19 86 ASP A O 1
ATOM 625 N N . ASN A 1 87 ? -2.039 -6.114 13.758 1.00 88.25 87 ASN A N 1
ATOM 626 C CA . ASN A 1 87 ? -0.863 -6.173 12.890 1.00 88.25 87 ASN A CA 1
ATOM 627 C C . ASN A 1 87 ? -0.963 -7.268 11.820 1.00 88.25 87 ASN A C 1
ATOM 629 O O . ASN A 1 87 ? -0.465 -7.084 10.710 1.00 88.25 87 ASN A O 1
ATOM 633 N N . ALA A 1 88 ? -1.585 -8.404 12.142 1.00 90.75 88 ALA A N 1
ATOM 634 C CA . ALA A 1 88 ? -1.680 -9.529 11.221 1.00 90.75 88 ALA A CA 1
ATOM 635 C C . ALA A 1 88 ? -2.680 -9.229 10.097 1.00 90.75 88 ALA A C 1
ATOM 637 O O . ALA A 1 88 ? -2.392 -9.500 8.927 1.00 90.75 88 ALA A O 1
ATOM 638 N N . ALA A 1 89 ? -3.820 -8.616 10.434 1.00 91.81 89 ALA A N 1
ATOM 639 C CA . ALA A 1 89 ? -4.791 -8.148 9.453 1.00 91.81 89 ALA A CA 1
ATOM 640 C C . ALA A 1 89 ? -4.199 -7.065 8.546 1.00 91.81 89 ALA A C 1
ATOM 642 O O . ALA A 1 89 ? -4.393 -7.121 7.330 1.00 91.81 89 ALA A O 1
ATOM 643 N N . LEU A 1 90 ? -3.429 -6.122 9.100 1.00 90.12 90 LEU A N 1
ATOM 644 C CA . LEU A 1 90 ? -2.759 -5.096 8.302 1.00 90.12 90 LEU A CA 1
ATOM 645 C C . LEU A 1 90 ? -1.779 -5.705 7.290 1.00 90.12 90 LEU A C 1
ATOM 647 O O . LEU A 1 90 ? -1.827 -5.377 6.104 1.00 90.12 90 LEU A O 1
ATOM 651 N N . ASP A 1 91 ? -0.932 -6.633 7.728 1.00 90.00 91 ASP A N 1
ATOM 652 C CA . ASP A 1 91 ? 0.023 -7.317 6.855 1.00 90.00 91 ASP A CA 1
ATOM 653 C C . ASP A 1 91 ? -0.661 -8.153 5.763 1.00 90.00 91 ASP A C 1
ATOM 655 O O . ASP A 1 91 ? -0.175 -8.225 4.626 1.00 90.00 91 ASP A O 1
ATOM 659 N N . ALA A 1 92 ? -1.793 -8.783 6.089 1.00 91.38 92 ALA A N 1
ATOM 660 C CA . ALA A 1 92 ? -2.607 -9.521 5.132 1.00 91.38 92 ALA A CA 1
ATOM 661 C C . ALA A 1 92 ? -3.270 -8.587 4.106 1.00 91.38 92 ALA A C 1
ATOM 663 O O . ALA A 1 92 ? -3.247 -8.898 2.914 1.00 91.38 92 ALA A O 1
ATOM 664 N N . ALA A 1 93 ? -3.791 -7.437 4.544 1.00 92.69 93 ALA A N 1
ATOM 665 C CA . ALA A 1 93 ? -4.388 -6.428 3.673 1.00 92.69 93 ALA A CA 1
ATOM 666 C C . ALA A 1 93 ? -3.358 -5.832 2.702 1.00 92.69 93 ALA A C 1
ATOM 668 O O . ALA A 1 93 ? -3.624 -5.752 1.503 1.00 92.69 93 ALA A O 1
ATOM 669 N N . ILE A 1 94 ? -2.155 -5.492 3.187 1.00 91.31 94 ILE A N 1
ATOM 670 C CA . ILE A 1 94 ? -1.045 -5.023 2.340 1.00 91.31 94 ILE A CA 1
ATOM 671 C C . ILE A 1 94 ? -0.698 -6.081 1.292 1.00 91.31 94 ILE A C 1
ATOM 673 O O . ILE A 1 94 ? -0.578 -5.763 0.111 1.00 91.31 94 ILE A O 1
ATOM 677 N N . ARG A 1 95 ? -0.563 -7.349 1.702 1.00 90.31 95 ARG A N 1
ATOM 678 C CA . ARG A 1 95 ? -0.265 -8.451 0.777 1.00 90.31 95 ARG A CA 1
ATOM 679 C C . ARG A 1 95 ? -1.345 -8.602 -0.297 1.00 90.31 95 ARG A C 1
ATOM 681 O O . ARG A 1 95 ? -0.995 -8.744 -1.462 1.00 90.31 95 ARG A O 1
ATOM 688 N N . ALA A 1 96 ? -2.622 -8.573 0.083 1.00 90.12 96 ALA A N 1
ATOM 689 C CA . ALA A 1 96 ? -3.734 -8.710 -0.855 1.00 90.12 96 ALA A CA 1
ATOM 690 C C . ALA A 1 96 ? -3.747 -7.568 -1.883 1.00 90.12 96 ALA A C 1
ATOM 692 O O . ALA A 1 96 ? -3.748 -7.814 -3.087 1.00 90.12 96 ALA A O 1
ATOM 693 N N . ILE A 1 97 ? -3.634 -6.323 -1.411 1.00 91.31 97 ILE A N 1
ATOM 694 C CA . ILE A 1 97 ? -3.590 -5.144 -2.277 1.00 91.31 97 ILE A CA 1
ATOM 695 C C . ILE A 1 97 ? -2.399 -5.196 -3.249 1.00 91.31 97 ILE A C 1
ATOM 697 O O . ILE A 1 97 ? -2.552 -4.900 -4.436 1.00 91.31 97 ILE A O 1
ATOM 701 N N . LEU A 1 98 ? -1.20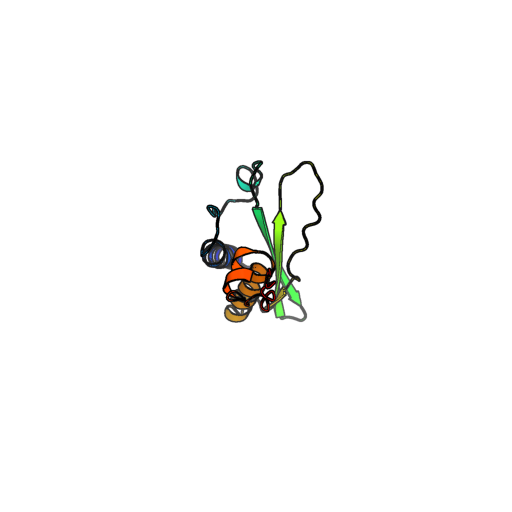5 -5.560 -2.769 1.00 88.56 98 LEU A N 1
ATOM 702 C CA . LEU A 1 98 ? -0.015 -5.651 -3.619 1.00 88.56 98 LEU A CA 1
ATOM 703 C C . LEU A 1 98 ? -0.137 -6.773 -4.655 1.00 88.56 98 LEU A C 1
ATOM 705 O O . LEU A 1 98 ? 0.216 -6.545 -5.807 1.00 88.56 98 LEU A O 1
ATOM 709 N N . ALA A 1 99 ? -0.707 -7.924 -4.297 1.00 87.38 99 ALA A N 1
ATOM 710 C CA . ALA A 1 99 ? -0.946 -9.016 -5.239 1.00 87.38 99 ALA A CA 1
ATOM 711 C C . ALA A 1 99 ? -1.878 -8.619 -6.399 1.00 87.38 99 ALA A C 1
ATOM 713 O O . ALA A 1 99 ? -1.671 -9.057 -7.528 1.00 87.38 99 ALA A O 1
ATOM 714 N N . GLU A 1 100 ? -2.879 -7.778 -6.134 1.00 85.94 100 GLU A N 1
ATOM 715 C CA . GLU A 1 100 ? -3.778 -7.232 -7.161 1.00 85.94 100 GLU A CA 1
ATOM 716 C C . GLU A 1 100 ? -3.131 -6.100 -7.976 1.00 85.94 100 GLU A C 1
ATOM 718 O O . GLU A 1 100 ? -3.487 -5.877 -9.132 1.00 85.94 100 GLU A O 1
ATOM 723 N N . THR A 1 101 ? -2.175 -5.378 -7.386 1.00 84.75 101 THR A N 1
ATOM 724 C CA . THR A 1 101 ? -1.547 -4.197 -7.998 1.00 84.75 101 THR A CA 1
ATOM 725 C C . THR A 1 101 ? -0.281 -4.535 -8.797 1.00 84.75 101 THR A C 1
ATOM 727 O O . THR A 1 101 ? 0.043 -3.828 -9.751 1.00 84.75 101 THR A O 1
ATOM 730 N N . LEU A 1 102 ? 0.457 -5.587 -8.419 1.00 85.00 102 LEU A N 1
ATOM 731 C CA . LEU A 1 102 ? 1.769 -5.938 -8.970 1.00 85.00 102 LEU A CA 1
ATOM 732 C C . LEU A 1 102 ? 1.679 -7.164 -9.892 1.00 85.00 102 LEU A C 1
ATOM 734 O O . LEU A 1 102 ? 1.545 -8.290 -9.409 1.00 85.00 102 LEU A O 1
ATOM 738 N N . PRO A 1 103 ? 1.836 -6.993 -11.219 1.00 77.00 103 PRO A N 1
ATOM 739 C CA . PRO A 1 103 ? 1.647 -8.079 -12.182 1.00 77.00 103 PRO A CA 1
ATOM 740 C C . PRO A 1 103 ? 2.555 -9.296 -11.956 1.00 77.00 103 PRO A C 1
ATOM 742 O O . PRO A 1 103 ? 2.144 -10.427 -12.204 1.00 77.00 103 PRO A O 1
ATOM 745 N N . TRP A 1 104 ? 3.782 -9.089 -11.466 1.00 78.12 104 TRP A N 1
ATOM 746 C CA . TRP A 1 104 ? 4.721 -10.185 -11.198 1.00 78.12 104 TRP A CA 1
ATOM 747 C C . TRP A 1 104 ? 4.322 -11.032 -9.984 1.00 78.12 104 TRP A C 1
ATOM 749 O O . TRP A 1 104 ? 4.618 -12.219 -9.953 1.00 78.12 104 TRP A O 1
ATOM 759 N N . GLN A 1 105 ? 3.572 -10.475 -9.031 1.00 75.12 105 GLN A N 1
ATOM 760 C CA . GLN A 1 105 ? 3.056 -11.235 -7.887 1.00 75.12 105 GLN A CA 1
ATOM 761 C C . GLN A 1 105 ? 1.797 -12.038 -8.223 1.00 75.12 105 GLN A C 1
ATOM 763 O O . GLN A 1 105 ? 1.483 -13.020 -7.548 1.00 75.12 105 GLN A O 1
ATOM 768 N N . ALA A 1 106 ? 1.075 -11.647 -9.275 1.00 66.31 106 ALA A N 1
ATOM 769 C CA . ALA A 1 106 ? -0.045 -12.424 -9.795 1.00 66.31 106 ALA A CA 1
ATOM 770 C C . ALA A 1 106 ? 0.430 -13.687 -10.540 1.00 66.31 106 ALA A C 1
ATOM 772 O O . ALA A 1 106 ? -0.248 -14.718 -10.490 1.00 66.31 106 ALA A O 1
ATOM 773 N N . ALA A 1 107 ? 1.595 -13.616 -11.200 1.00 59.25 107 ALA A N 1
ATOM 774 C CA . ALA A 1 107 ? 2.204 -14.734 -11.923 1.00 59.25 107 ALA A CA 1
ATOM 775 C C . ALA A 1 107 ? 2.699 -15.851 -10.988 1.00 59.25 107 ALA A C 1
ATOM 777 O O . ALA A 1 107 ? 2.489 -17.023 -11.292 1.00 59.25 107 ALA A O 1
ATOM 778 N N . ASP A 1 108 ? 3.258 -15.507 -9.824 1.00 54.50 108 ASP A N 1
ATOM 779 C CA . ASP A 1 108 ? 3.696 -16.500 -8.828 1.00 54.50 108 ASP A CA 1
ATOM 780 C C . ASP A 1 108 ? 2.524 -17.286 -8.205 1.00 54.50 108 ASP A C 1
ATOM 782 O O . ASP A 1 108 ? 2.690 -18.433 -7.793 1.00 54.50 108 ASP A O 1
ATOM 786 N N . GLN A 1 109 ? 1.317 -16.707 -8.165 1.00 52.12 109 GLN A N 1
ATOM 787 C CA . GLN A 1 109 ? 0.116 -17.378 -7.640 1.00 52.12 109 GLN A CA 1
ATOM 788 C C . GLN A 1 109 ? -0.578 -18.267 -8.675 1.00 52.12 109 GLN A C 1
ATOM 790 O O . GLN A 1 109 ? -1.212 -19.263 -8.326 1.00 52.12 109 GLN A O 1
ATOM 795 N N . HIS A 1 110 ? -0.434 -17.935 -9.956 1.00 49.94 110 HIS A N 1
ATOM 796 C CA . HIS A 1 110 ? -0.937 -18.730 -11.066 1.00 49.94 110 HIS A CA 1
ATOM 797 C C . HIS A 1 110 ? 0.225 -19.484 -11.692 1.00 49.94 110 HIS A C 1
ATOM 799 O O . HIS A 1 110 ? 0.635 -19.174 -12.810 1.00 49.94 110 HIS A O 1
ATOM 805 N N . GLY A 1 111 ? 0.747 -20.485 -10.973 1.00 47.72 111 GLY A N 1
ATOM 806 C CA . GLY A 1 111 ? 1.696 -21.439 -11.536 1.00 47.72 111 GLY A CA 1
ATOM 807 C C . GLY A 1 111 ? 1.224 -21.842 -12.929 1.00 47.72 111 GLY A C 1
ATOM 808 O O . GLY A 1 111 ? 0.130 -22.388 -13.057 1.00 47.72 111 GLY A O 1
ATOM 809 N N . SER A 1 112 ? 2.005 -21.438 -13.940 1.00 51.12 112 SER A N 1
ATOM 810 C CA . SER A 1 112 ? 1.746 -21.543 -15.380 1.00 51.12 112 SER A CA 1
ATOM 811 C C . SER A 1 112 ? 0.634 -22.534 -15.710 1.00 51.12 112 SER A C 1
ATOM 813 O O . SER A 1 112 ? 0.897 -23.723 -15.898 1.00 51.12 112 SER A O 1
ATOM 815 N N . ARG A 1 113 ? -0.623 -22.069 -15.747 1.00 51.09 113 ARG A N 1
ATOM 816 C CA . ARG A 1 113 ? -1.736 -22.932 -16.142 1.00 51.09 113 ARG A CA 1
ATOM 817 C C . ARG A 1 113 ? -1.453 -23.338 -17.588 1.00 51.09 113 ARG A C 1
ATOM 819 O O . ARG A 1 113 ? -1.398 -22.446 -18.438 1.00 51.09 113 ARG A O 1
ATOM 826 N N . PRO A 1 114 ? -1.244 -24.632 -17.891 1.00 54.28 114 PRO A N 1
ATOM 827 C CA . PRO A 1 114 ? -0.955 -25.041 -19.252 1.00 54.28 114 PRO A CA 1
ATOM 828 C C . PRO A 1 114 ? -2.123 -24.604 -20.131 1.00 54.28 114 PRO A C 1
ATOM 830 O O . PRO A 1 114 ? -3.281 -24.910 -19.827 1.00 54.28 114 PRO A O 1
ATOM 833 N N . LEU A 1 115 ? -1.829 -23.858 -21.197 1.00 53.84 115 LEU A N 1
ATOM 834 C CA . LEU A 1 115 ? -2.816 -23.600 -22.238 1.00 53.84 115 LEU A CA 1
ATOM 835 C C . LEU A 1 115 ? -3.314 -24.968 -22.735 1.00 53.84 115 LEU A C 1
ATOM 837 O O . LEU A 1 115 ? -2.481 -25.834 -23.019 1.00 53.84 115 LEU A O 1
ATOM 841 N N . PRO A 1 116 ? -4.635 -25.207 -22.810 1.00 55.94 116 PRO A N 1
ATOM 842 C CA . PRO A 1 116 ? -5.148 -26.479 -23.293 1.00 55.94 116 PRO A CA 1
ATOM 843 C C . PRO A 1 116 ? -4.593 -26.749 -24.697 1.00 55.94 116 PRO A C 1
ATOM 845 O O . PRO A 1 116 ? -4.650 -25.887 -25.574 1.00 55.94 116 PRO A O 1
ATOM 848 N N . ASN A 1 117 ? -3.995 -27.934 -24.854 1.00 56.91 117 ASN A N 1
ATOM 849 C CA . ASN A 1 117 ? -3.271 -28.408 -26.032 1.00 56.91 117 ASN A CA 1
ATOM 850 C C . ASN A 1 117 ? -3.870 -27.911 -27.357 1.00 56.91 117 ASN A C 1
ATOM 852 O O . ASN A 1 117 ? -4.992 -28.266 -27.719 1.00 56.91 117 ASN A O 1
ATOM 856 N N . ARG A 1 118 ? -3.076 -27.160 -28.128 1.00 56.69 118 ARG A N 1
ATOM 857 C CA . ARG A 1 118 ? -3.362 -26.887 -29.540 1.00 56.69 118 ARG A CA 1
ATOM 858 C C . ARG A 1 118 ? -3.308 -28.229 -30.292 1.00 56.69 118 ARG A C 1
ATOM 860 O O . ARG A 1 118 ? -2.283 -28.909 -30.197 1.00 56.69 118 ARG A O 1
ATOM 867 N N . PRO A 1 119 ? -4.368 -28.659 -31.000 1.00 51.97 119 PRO A N 1
ATOM 868 C CA . PRO A 1 119 ? -4.334 -29.919 -31.733 1.00 51.97 119 PRO A CA 1
ATOM 869 C C . PRO A 1 119 ? -3.233 -29.864 -32.796 1.00 51.97 119 PRO A C 1
ATOM 871 O O . PRO A 1 119 ? -3.097 -28.873 -33.515 1.00 51.97 119 PRO A O 1
ATOM 874 N N . LYS A 1 120 ? -2.421 -30.926 -32.867 1.00 51.19 120 LYS A N 1
ATOM 875 C CA . LYS A 1 120 ? -1.402 -31.093 -33.907 1.00 51.19 120 LYS A CA 1
ATOM 876 C C . LYS A 1 120 ? -2.113 -31.198 -35.252 1.00 51.19 120 LYS A C 1
ATOM 878 O O . LYS A 1 120 ? -2.774 -32.201 -35.515 1.00 51.19 120 LYS A O 1
ATOM 883 N N . THR A 1 121 ? -1.970 -30.184 -36.096 1.00 50.09 121 THR A N 1
ATOM 884 C CA . THR A 1 121 ? -2.331 -30.286 -37.508 1.00 50.09 121 THR A CA 1
ATOM 885 C C . THR A 1 121 ? -1.448 -31.374 -38.116 1.00 50.09 121 THR A C 1
ATOM 887 O O . THR A 1 121 ? -0.234 -31.201 -38.218 1.00 50.09 121 THR A O 1
ATOM 890 N N . LYS A 1 122 ? -2.034 -32.528 -38.451 1.00 47.69 122 LYS A N 1
ATOM 891 C CA . LYS A 1 122 ? -1.399 -33.479 -39.365 1.00 47.69 122 LYS A CA 1
ATOM 892 C C . LYS A 1 122 ? -1.326 -32.782 -40.722 1.00 47.69 122 LYS A C 1
ATOM 894 O O . LYS A 1 122 ? -2.365 -32.390 -41.243 1.00 47.69 122 LYS A O 1
ATOM 899 N N . GLN A 1 123 ? -0.120 -32.579 -41.236 1.00 46.25 123 GLN A N 1
ATOM 900 C CA . GLN A 1 123 ? 0.073 -32.350 -42.662 1.00 46.25 123 GLN A CA 1
ATOM 901 C C . GLN A 1 123 ? 0.254 -33.724 -43.309 1.00 46.25 123 GLN A C 1
ATOM 903 O O . GLN A 1 123 ? 1.045 -34.531 -42.813 1.00 46.25 123 GLN A O 1
ATOM 908 N N . GLU A 1 124 ? -0.590 -33.986 -44.306 1.00 50.47 124 GLU A N 1
ATOM 909 C CA . GLU A 1 124 ? -0.485 -35.090 -45.268 1.00 50.47 124 GLU A CA 1
ATOM 910 C C . GLU A 1 124 ? 0.742 -34.934 -46.171 1.00 50.47 124 GLU A C 1
ATOM 912 O O . GLU A 1 124 ? 1.137 -33.773 -46.437 1.00 50.47 124 GLU A O 1
#

Sequence (124 aa):
MDNGAIHARLCEAVRGRVAPGSPVPVQVVELGGEALAQGRVTLLVHATLTEVRGQPLIALSVRPFRNASDAGQFFGAAPQVVAADDNAALDAAIRAILAETLPWQAADQHGSRPLPNRPKTKQE

Organism: NCBI:txid2116704

Nearest PDB structures (foldseek):
  4nck-assembly1_A  TM=2.260E-01  e=8.165E-02  Pyrococcus furiosus DSM 3638
  4z9c-assembly1_F  TM=4.016E-01  e=1.465E+00  Escherichi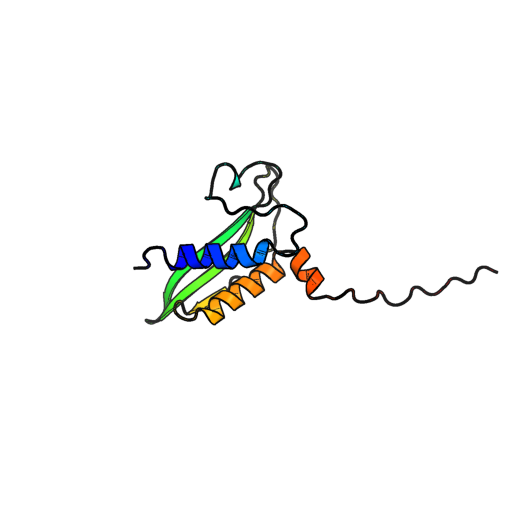a coli
  4tx4-assembly1_B  TM=3.765E-01  e=3.755E+00  Vigna unguiculata
  7m30-assembly1_D  TM=2.452E-01  e=4.827E+00  Human betaherpesvirus 5